Protein AF-A0A4C2A3H7-F1 (afdb_monomer)

Structure (mmCIF, N/CA/C/O backbone):
data_AF-A0A4C2A3H7-F1
#
_entry.id   AF-A0A4C2A3H7-F1
#
loop_
_atom_site.group_PDB
_atom_site.id
_atom_site.type_symbol
_atom_site.label_atom_id
_atom_site.label_alt_id
_atom_site.label_comp_id
_atom_site.label_asym_id
_atom_site.label_entity_id
_atom_site.label_seq_id
_atom_site.pdbx_PDB_ins_code
_atom_site.Cartn_x
_atom_site.Cartn_y
_atom_site.Cartn_z
_atom_site.occupancy
_atom_site.B_iso_or_equiv
_atom_site.auth_seq_id
_atom_site.auth_comp_id
_atom_site.auth_asym_id
_atom_site.auth_atom_id
_atom_site.pdbx_PDB_model_num
ATOM 1 N N . MET A 1 1 ? 10.563 -21.174 -18.362 1.00 37.78 1 MET A N 1
ATOM 2 C CA . MET A 1 1 ? 9.532 -22.059 -18.956 1.00 37.78 1 MET A CA 1
ATOM 3 C C . MET A 1 1 ? 8.971 -21.285 -20.146 1.00 37.78 1 MET A C 1
ATOM 5 O O . MET A 1 1 ? 8.509 -20.185 -19.915 1.00 37.78 1 MET A O 1
ATOM 9 N N . ALA A 1 2 ? 9.116 -21.660 -21.414 1.00 44.62 2 ALA A N 1
ATOM 10 C CA . ALA A 1 2 ? 9.171 -22.984 -22.017 1.00 44.62 2 ALA A CA 1
ATOM 11 C C . ALA A 1 2 ? 10.345 -23.126 -23.005 1.00 44.62 2 ALA A C 1
ATOM 13 O O . ALA A 1 2 ? 10.555 -22.269 -23.855 1.00 44.62 2 ALA A O 1
ATOM 14 N N . SER A 1 3 ? 11.07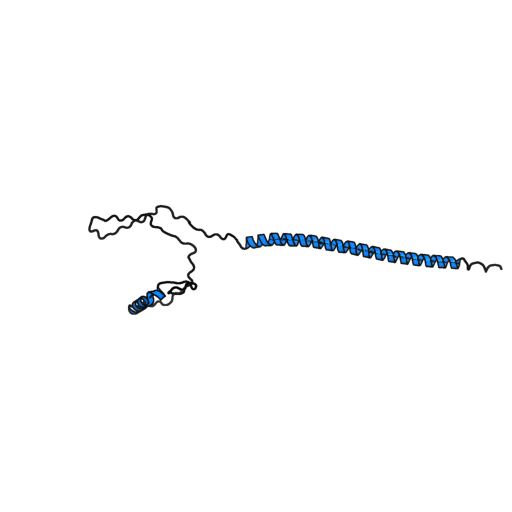2 -24.239 -22.899 1.00 47.41 3 SER A N 1
ATOM 15 C CA . SER A 1 3 ? 11.852 -24.786 -24.007 1.00 47.41 3 SER A CA 1
ATOM 16 C C . SER A 1 3 ? 10.924 -25.761 -24.726 1.00 47.41 3 SER A C 1
ATOM 18 O O . SER A 1 3 ? 10.746 -26.896 -24.287 1.00 47.41 3 SER A O 1
ATOM 20 N N . ALA A 1 4 ? 10.219 -25.273 -25.744 1.00 55.84 4 ALA A N 1
ATOM 21 C CA . ALA A 1 4 ? 9.641 -26.144 -26.758 1.00 55.84 4 ALA A CA 1
ATOM 22 C C . ALA A 1 4 ? 10.773 -26.513 -27.725 1.00 55.84 4 ALA A C 1
ATOM 24 O O . ALA A 1 4 ? 11.648 -25.686 -27.959 1.00 55.84 4 ALA A O 1
ATOM 25 N N . ASN A 1 5 ? 10.780 -27.723 -28.284 1.00 62.53 5 ASN A N 1
ATOM 26 C CA . ASN A 1 5 ? 11.676 -28.073 -29.389 1.00 62.53 5 ASN A CA 1
ATOM 27 C C . ASN A 1 5 ? 11.505 -27.052 -30.528 1.00 62.53 5 ASN A C 1
ATOM 29 O O . ASN A 1 5 ? 10.535 -27.115 -31.283 1.00 62.53 5 ASN A O 1
ATOM 33 N N . VAL A 1 6 ? 12.410 -26.074 -30.617 1.00 69.81 6 VAL A N 1
ATOM 34 C CA . VAL A 1 6 ? 12.344 -25.015 -31.626 1.00 69.81 6 VAL A CA 1
ATOM 35 C C . VAL A 1 6 ? 12.973 -25.550 -32.903 1.00 69.81 6 VAL A C 1
ATOM 37 O O . VAL A 1 6 ? 14.193 -25.588 -33.049 1.00 69.81 6 VAL A O 1
ATOM 40 N N . HIS A 1 7 ? 12.131 -25.959 -33.848 1.00 78.38 7 HIS A N 1
ATOM 41 C CA . HIS A 1 7 ? 12.563 -26.103 -35.231 1.00 78.38 7 HIS A CA 1
ATOM 42 C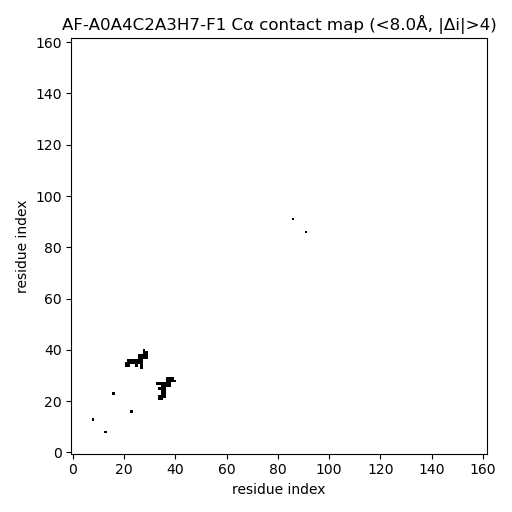 C . HIS A 1 7 ? 12.882 -24.709 -35.780 1.00 78.38 7 HIS A C 1
ATOM 44 O O . HIS A 1 7 ? 12.056 -23.798 -35.698 1.00 78.38 7 HIS A O 1
ATOM 50 N N . GLN A 1 8 ? 14.088 -24.526 -36.319 1.00 81.75 8 GLN A N 1
ATOM 51 C CA . GLN A 1 8 ? 14.439 -23.287 -37.008 1.00 81.75 8 GLN A CA 1
ATOM 52 C C . GLN A 1 8 ? 13.502 -23.101 -38.208 1.00 81.75 8 GLN A C 1
ATOM 54 O O . GLN A 1 8 ? 13.271 -24.037 -38.977 1.00 81.75 8 GLN A O 1
ATOM 59 N N . CYS A 1 9 ? 12.933 -21.903 -38.361 1.00 83.38 9 CYS A N 1
ATOM 60 C CA . CYS A 1 9 ? 12.092 -21.601 -39.515 1.00 83.38 9 CYS A CA 1
ATOM 61 C C . CYS A 1 9 ? 12.927 -21.646 -40.799 1.00 83.38 9 CYS A C 1
ATOM 63 O O . CYS A 1 9 ? 13.921 -20.936 -40.924 1.00 83.38 9 CYS A O 1
ATOM 65 N N . ASN A 1 10 ? 12.488 -22.449 -41.769 1.00 91.12 10 ASN A N 1
ATOM 66 C CA . ASN A 1 10 ? 13.018 -22.410 -43.131 1.00 91.12 10 ASN A CA 1
ATOM 67 C C . ASN A 1 10 ? 12.455 -21.184 -43.891 1.00 91.12 10 ASN A C 1
ATOM 69 O O . ASN A 1 10 ? 11.570 -20.486 -43.387 1.00 91.12 10 ASN A O 1
ATOM 73 N N . ILE A 1 11 ? 12.911 -20.935 -45.120 1.00 92.50 11 ILE A N 1
ATOM 74 C CA . ILE A 1 11 ? 12.512 -19.777 -45.937 1.00 92.50 11 ILE A CA 1
ATOM 75 C C . ILE A 1 11 ? 10.991 -19.663 -46.139 1.00 92.50 11 ILE A C 1
ATOM 77 O O . ILE A 1 11 ? 10.441 -18.565 -46.104 1.00 92.50 11 ILE A O 1
ATOM 81 N N . SER A 1 12 ? 10.281 -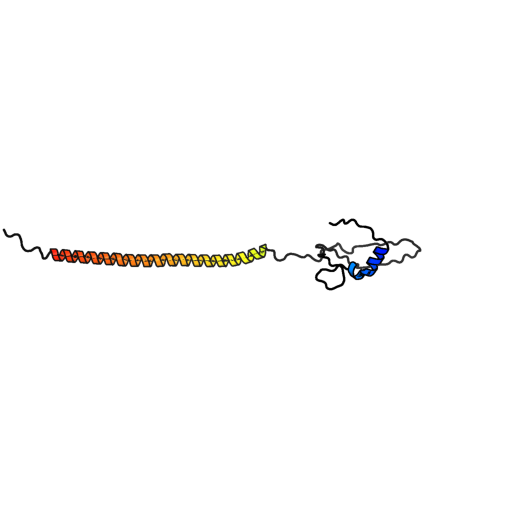20.791 -46.237 1.00 92.19 12 SER A N 1
ATOM 82 C CA . SER A 1 12 ? 8.812 -20.814 -46.303 1.00 92.19 12 SER A CA 1
ATOM 83 C C . SER A 1 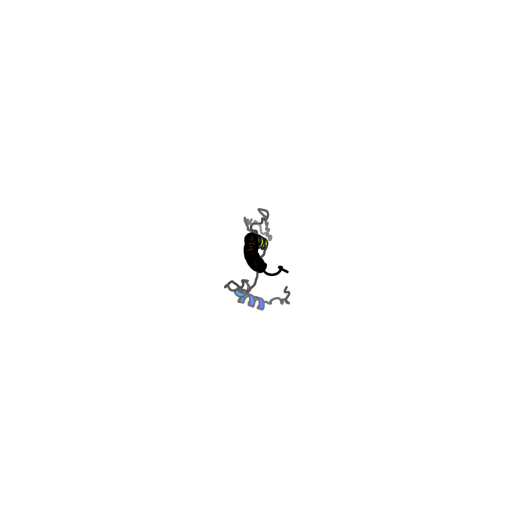12 ? 8.154 -20.371 -44.990 1.00 92.19 12 SER A C 1
ATOM 85 O O . SER A 1 12 ? 7.099 -19.742 -45.006 1.00 92.19 12 SER A O 1
ATOM 87 N N . GLY A 1 13 ? 8.782 -20.660 -43.846 1.00 89.94 13 GLY A N 1
ATOM 88 C CA . GLY A 1 13 ? 8.337 -20.178 -42.536 1.00 89.94 13 GLY A CA 1
ATOM 89 C C . GLY A 1 13 ? 8.528 -18.668 -42.398 1.00 89.94 13 GLY A C 1
ATOM 90 O O . GLY A 1 13 ? 7.616 -17.976 -41.957 1.00 89.94 13 GLY A O 1
ATOM 91 N N . LEU A 1 14 ? 9.664 -18.144 -42.870 1.00 89.81 14 LEU A N 1
ATOM 92 C CA . LEU A 1 14 ? 9.912 -16.699 -42.962 1.00 89.81 14 LEU A CA 1
ATOM 93 C C . LEU A 1 14 ? 8.881 -15.997 -43.860 1.00 89.81 14 LEU A C 1
ATOM 95 O O . LEU A 1 14 ? 8.347 -14.959 -43.4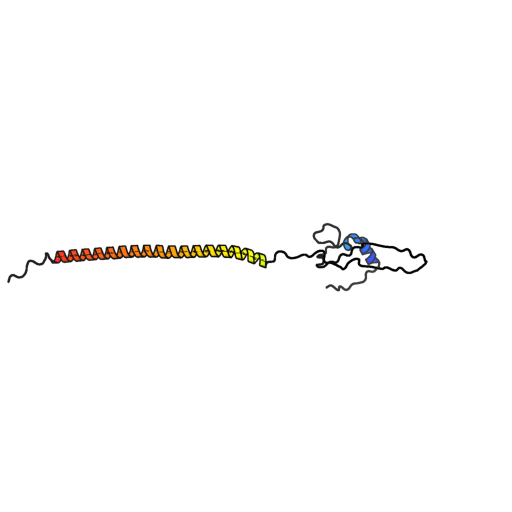73 1.00 89.81 14 LEU A O 1
ATOM 99 N N . ALA A 1 15 ? 8.543 -16.587 -45.013 1.00 93.25 15 ALA A N 1
ATOM 100 C CA . ALA A 1 15 ? 7.501 -16.065 -45.898 1.00 93.25 15 ALA A CA 1
ATOM 101 C C . ALA A 1 15 ? 6.117 -16.047 -45.219 1.00 93.25 15 ALA A C 1
ATOM 103 O O . ALA A 1 15 ? 5.396 -15.056 -45.316 1.00 93.25 15 ALA A O 1
ATOM 104 N N . CYS A 1 16 ? 5.769 -17.099 -44.471 1.00 91.31 16 CYS A N 1
ATOM 105 C CA . CYS A 1 16 ? 4.526 -17.166 -43.697 1.00 91.31 16 CYS A CA 1
ATOM 106 C C . CYS A 1 16 ? 4.457 -16.088 -42.598 1.00 91.31 16 CYS A C 1
ATOM 108 O O . CYS A 1 16 ? 3.441 -15.404 -42.464 1.00 91.31 16 CYS A O 1
ATOM 110 N N . VAL A 1 17 ? 5.544 -15.892 -41.842 1.00 90.31 17 VAL A N 1
ATOM 111 C CA . VAL A 1 17 ? 5.622 -14.855 -40.798 1.00 90.31 17 VAL A CA 1
ATOM 112 C C . VAL A 1 17 ? 5.540 -13.457 -41.406 1.00 90.31 17 VAL A C 1
ATOM 114 O O . VAL A 1 17 ? 4.839 -12.606 -40.869 1.00 90.31 17 VAL A O 1
ATOM 117 N N . SER A 1 18 ? 6.204 -13.219 -42.540 1.00 91.81 18 SER A N 1
ATOM 118 C CA . SER A 1 18 ? 6.126 -11.940 -43.252 1.00 91.81 18 SER A CA 1
ATOM 119 C C . SER A 1 18 ? 4.711 -11.652 -43.764 1.00 91.81 18 SER A C 1
ATOM 121 O O . SER A 1 18 ? 4.242 -10.524 -43.623 1.00 91.81 18 SER A O 1
ATOM 123 N N . ALA A 1 19 ? 4.000 -12.662 -44.276 1.00 93.06 19 ALA A N 1
ATOM 124 C CA . ALA A 1 19 ? 2.614 -12.520 -44.722 1.00 93.06 19 ALA A CA 1
ATOM 125 C C . ALA A 1 19 ? 1.641 -12.193 -43.571 1.00 93.06 19 ALA A C 1
ATOM 127 O O . ALA A 1 19 ? 0.669 -11.473 -43.776 1.00 93.06 19 ALA A O 1
ATOM 128 N N . ASN A 1 20 ? 1.924 -12.679 -42.357 1.00 90.81 20 ASN A N 1
ATOM 129 C CA . ASN A 1 20 ? 1.089 -12.484 -41.165 1.00 90.81 20 ASN A CA 1
ATOM 130 C C . ASN A 1 20 ? 1.711 -11.511 -40.143 1.00 90.81 20 ASN A C 1
ATOM 132 O O . ASN A 1 20 ? 1.309 -11.458 -38.979 1.00 90.81 20 ASN A O 1
ATOM 136 N N . TYR A 1 21 ? 2.677 -10.696 -40.573 1.00 90.00 21 TYR A N 1
ATOM 137 C CA . TYR A 1 21 ? 3.413 -9.765 -39.717 1.00 90.00 21 TYR A CA 1
ATOM 138 C C . TYR A 1 21 ? 2.539 -8.886 -38.798 1.00 90.00 21 TYR A C 1
ATOM 140 O O . TYR A 1 21 ? 2.895 -8.763 -37.624 1.00 90.00 21 TYR A O 1
ATOM 148 N N . PRO A 1 22 ? 1.404 -8.290 -39.233 1.00 85.75 22 PRO A N 1
ATOM 149 C CA . PRO A 1 22 ? 0.608 -7.425 -38.355 1.00 85.75 22 PRO A CA 1
ATOM 150 C C . PRO A 1 22 ? -0.091 -8.171 -37.207 1.00 85.75 22 PRO A C 1
ATOM 152 O O . PRO A 1 22 ? -0.447 -7.546 -36.210 1.00 85.75 22 PRO A O 1
ATOM 155 N N . GLU A 1 23 ? -0.278 -9.489 -37.315 1.00 88.00 23 GLU A N 1
ATOM 156 C CA . GLU A 1 23 ? -0.879 -10.299 -36.251 1.00 88.00 23 GLU A CA 1
ATOM 157 C C . GLU A 1 23 ? 0.165 -10.876 -35.287 1.00 88.00 23 GLU A C 1
ATOM 159 O O . GLU A 1 23 ? -0.150 -11.079 -34.115 1.00 88.00 23 GLU A O 1
ATOM 164 N N . LEU A 1 24 ? 1.406 -11.098 -35.744 1.00 86.50 24 LEU A N 1
ATOM 165 C CA . LEU A 1 24 ? 2.462 -11.725 -34.937 1.00 86.50 24 LEU A CA 1
ATOM 166 C C . LEU A 1 24 ? 3.497 -10.746 -34.358 1.00 86.50 24 LEU A C 1
ATOM 168 O O . LEU A 1 24 ? 4.075 -11.041 -33.315 1.00 86.50 24 LEU A O 1
ATOM 172 N N . SER A 1 25 ? 3.768 -9.610 -35.010 1.00 85.88 25 SER A N 1
ATOM 173 C CA . SER A 1 25 ? 4.862 -8.704 -34.607 1.00 85.88 25 SER A CA 1
ATOM 174 C C . SER A 1 25 ? 4.518 -7.814 -33.414 1.00 85.88 25 SER A C 1
ATOM 176 O O . SER A 1 25 ? 5.404 -7.418 -32.657 1.00 85.88 25 SER A O 1
ATOM 178 N N . VAL A 1 26 ? 3.232 -7.515 -33.224 1.00 87.50 26 VAL A N 1
ATOM 179 C CA . VAL A 1 26 ? 2.761 -6.654 -32.142 1.00 87.50 26 VAL A CA 1
ATOM 180 C C . VAL A 1 26 ? 2.130 -7.516 -31.067 1.00 87.50 26 VAL A C 1
ATOM 182 O O . VAL A 1 26 ? 1.078 -8.120 -31.264 1.00 87.50 26 VAL A O 1
ATOM 185 N N . VAL A 1 27 ? 2.753 -7.546 -29.895 1.00 88.44 27 VAL A N 1
ATOM 186 C CA . VAL A 1 27 ? 2.127 -8.108 -28.702 1.00 88.44 27 VAL A CA 1
ATOM 187 C C . VAL A 1 27 ? 1.068 -7.129 -28.205 1.00 88.44 27 VAL A C 1
ATOM 189 O O . VAL A 1 27 ? 1.344 -5.945 -28.004 1.00 88.44 27 VAL A O 1
ATOM 192 N N . ARG A 1 28 ? -0.152 -7.617 -27.986 1.00 89.62 28 ARG A N 1
ATOM 193 C CA . ARG A 1 28 ? -1.253 -6.823 -27.436 1.00 89.62 28 ARG A CA 1
ATOM 194 C C . ARG A 1 28 ? -1.682 -7.378 -26.080 1.00 89.62 28 ARG A C 1
ATOM 196 O O . ARG A 1 28 ? -1.772 -8.593 -25.909 1.00 89.62 28 ARG A O 1
ATOM 203 N N . PRO A 1 29 ? -2.052 -6.512 -25.134 1.00 87.31 29 PRO A N 1
ATOM 204 C CA . PRO A 1 29 ? -2.744 -6.966 -23.947 1.00 87.31 29 PRO A CA 1
ATOM 205 C C . PRO A 1 29 ? -4.190 -7.350 -24.288 1.00 87.31 29 PRO A C 1
ATOM 207 O O . PRO A 1 29 ? -4.799 -6.788 -25.204 1.00 87.31 29 PRO A O 1
ATOM 210 N N . LYS A 1 30 ? -4.778 -8.259 -23.503 1.00 86.06 30 LYS A N 1
ATOM 211 C CA . LYS A 1 30 ? -6.157 -8.754 -23.698 1.00 86.06 30 LYS A CA 1
ATOM 212 C C . LYS A 1 30 ? -7.228 -7.654 -23.733 1.00 86.06 30 LYS A C 1
ATOM 214 O O . LYS A 1 30 ? -8.279 -7.841 -24.335 1.00 86.06 30 LYS A O 1
ATOM 219 N N . TRP A 1 31 ? -6.965 -6.502 -23.117 1.00 85.75 31 TRP A N 1
ATOM 220 C CA . TRP A 1 31 ? -7.878 -5.356 -23.089 1.00 85.75 31 TRP A CA 1
ATOM 221 C C . TRP A 1 31 ? -7.797 -4.452 -24.335 1.00 85.75 31 TRP A C 1
ATOM 223 O O . TRP A 1 31 ? -8.670 -3.606 -24.531 1.00 85.75 31 TRP A O 1
ATOM 233 N N . ALA A 1 32 ? -6.786 -4.606 -25.201 1.00 85.06 32 ALA A N 1
ATOM 234 C CA . ALA A 1 32 ? -6.597 -3.751 -26.373 1.00 85.06 32 ALA A CA 1
ATOM 235 C C . ALA A 1 32 ? -7.253 -4.323 -27.647 1.00 85.06 32 ALA A C 1
ATOM 237 O O . ALA A 1 32 ? -7.024 -5.464 -28.056 1.00 85.06 32 ALA A O 1
ATOM 238 N N . ARG A 1 33 ? -8.012 -3.482 -28.363 1.00 85.31 33 ARG A N 1
ATOM 239 C CA . ARG A 1 33 ? -8.723 -3.826 -29.615 1.00 85.31 33 ARG A CA 1
ATOM 240 C C . ARG A 1 33 ? -7.889 -3.632 -30.905 1.00 85.31 33 ARG A C 1
ATOM 242 O O . ARG A 1 33 ? -8.457 -3.355 -31.950 1.00 85.31 33 ARG A O 1
ATOM 249 N N . ARG A 1 34 ? -6.557 -3.758 -30.856 1.00 86.44 34 ARG A N 1
ATOM 250 C CA . ARG A 1 34 ? -5.641 -3.549 -32.008 1.00 86.44 34 ARG A CA 1
ATOM 251 C C . ARG A 1 34 ? -5.032 -4.863 -32.487 1.00 86.44 34 ARG A C 1
ATOM 253 O O . ARG A 1 34 ? -4.611 -5.599 -31.616 1.00 86.44 34 ARG A O 1
ATOM 260 N N . ALA A 1 35 ? -4.938 -5.139 -33.790 1.00 85.19 35 ALA A N 1
ATOM 261 C CA . ALA A 1 35 ? -4.320 -6.370 -34.317 1.00 85.19 35 ALA A CA 1
ATOM 262 C C . ALA A 1 35 ? -2.974 -6.701 -33.636 1.00 85.19 35 ALA A C 1
ATOM 264 O O . ALA A 1 35 ? -2.212 -5.795 -33.299 1.00 85.19 35 ALA A O 1
ATOM 265 N N . GLY A 1 36 ? -2.741 -7.988 -33.367 1.00 87.31 36 GLY A N 1
ATOM 266 C CA . GLY A 1 36 ? -1.576 -8.452 -32.619 1.00 87.31 36 GLY A CA 1
ATOM 267 C C . GLY A 1 36 ? -1.836 -9.722 -31.810 1.00 87.31 36 GLY A C 1
ATOM 268 O O . GLY A 1 36 ? -2.987 -10.146 -31.642 1.00 87.31 36 GLY A O 1
ATOM 269 N N . LEU A 1 37 ? -0.765 -10.282 -31.258 1.00 88.88 37 LEU A N 1
ATOM 270 C CA . LEU A 1 37 ? -0.764 -11.511 -30.476 1.00 88.88 37 LEU A CA 1
ATOM 271 C C . LEU A 1 37 ? -1.174 -11.217 -29.020 1.00 88.88 37 LEU A C 1
ATOM 273 O O . LEU A 1 37 ? -0.520 -10.396 -28.372 1.00 88.88 37 LEU A O 1
ATOM 277 N N . PRO A 1 38 ? -2.242 -11.835 -28.479 1.00 89.44 38 PRO A N 1
ATOM 278 C CA . PRO A 1 38 ? -2.689 -11.582 -27.113 1.00 89.44 38 PRO A CA 1
ATOM 279 C C . PRO A 1 38 ? -1.720 -12.186 -26.090 1.00 89.44 38 PRO A C 1
ATOM 281 O O . PRO A 1 38 ? -1.674 -13.405 -25.924 1.00 89.44 38 PRO A O 1
ATOM 284 N N . CYS A 1 39 ? -1.004 -11.335 -25.353 1.00 87.12 39 CYS A N 1
ATOM 285 C CA . CYS A 1 39 ? -0.121 -11.761 -24.266 1.00 87.12 39 CYS A CA 1
ATOM 286 C C . CYS A 1 39 ? -0.379 -10.963 -22.982 1.00 87.12 39 CYS A C 1
ATOM 288 O O . CYS A 1 39 ? -0.646 -9.759 -23.010 1.00 87.12 39 CYS A O 1
ATOM 290 N N . ASP A 1 40 ? -0.236 -11.636 -21.840 1.00 86.38 40 ASP A N 1
ATOM 291 C CA . ASP A 1 40 ? -0.269 -11.019 -20.512 1.00 86.38 40 ASP A CA 1
ATOM 292 C C . ASP A 1 40 ? 1.154 -10.605 -20.107 1.00 86.38 40 ASP A C 1
ATOM 294 O O . ASP A 1 40 ? 1.801 -11.256 -19.289 1.00 86.38 40 ASP A O 1
ATOM 298 N N . CYS A 1 41 ? 1.667 -9.539 -20.720 1.00 84.56 41 CYS A N 1
ATOM 299 C CA . CYS A 1 41 ? 2.962 -8.957 -20.366 1.00 84.56 41 CYS A CA 1
ATOM 300 C C . CYS A 1 41 ? 2.742 -7.765 -19.419 1.00 84.56 41 CYS A C 1
ATOM 302 O O . CYS A 1 41 ? 2.406 -6.677 -19.897 1.00 84.56 41 CYS A O 1
ATOM 304 N N . PRO A 1 42 ? 2.873 -7.929 -18.087 1.00 84.81 42 PRO A N 1
ATOM 305 C CA . PRO A 1 42 ? 2.904 -6.784 -17.185 1.00 84.81 42 PRO A CA 1
ATOM 306 C C . PRO A 1 42 ? 4.153 -5.931 -17.468 1.00 84.81 42 PRO A C 1
ATOM 308 O O . PRO A 1 42 ? 5.176 -6.475 -17.891 1.00 84.81 42 PRO A O 1
ATOM 311 N N . PRO A 1 43 ? 4.098 -4.608 -17.238 1.00 83.00 43 PRO A N 1
ATOM 312 C CA . PRO A 1 43 ? 5.285 -3.768 -17.344 1.00 83.00 43 PRO A CA 1
ATOM 313 C C . PRO A 1 43 ? 6.338 -4.200 -16.315 1.00 83.00 43 PRO A C 1
ATOM 315 O O . PRO A 1 43 ? 6.000 -4.686 -15.231 1.00 83.00 43 PRO A O 1
ATOM 318 N N . SER A 1 44 ? 7.612 -3.994 -16.643 1.00 86.06 44 SER A N 1
ATOM 319 C CA . SER A 1 44 ? 8.717 -4.241 -15.715 1.00 8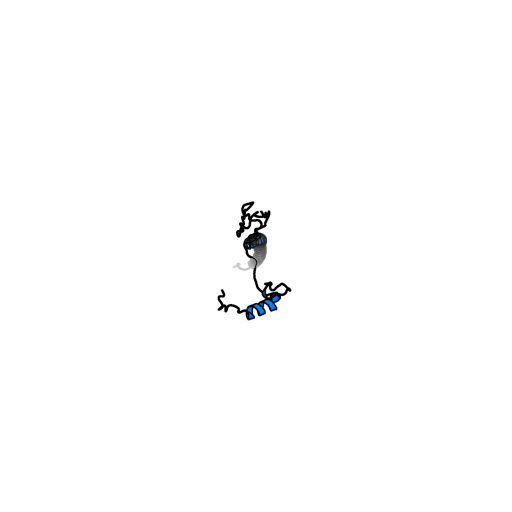6.06 44 SER A CA 1
ATOM 320 C C . SER A 1 44 ? 8.587 -3.375 -14.457 1.00 86.06 44 SER A C 1
ATOM 322 O O . SER A 1 44 ? 8.228 -2.201 -14.525 1.00 86.06 44 SER A O 1
ATOM 324 N N . CYS A 1 45 ? 8.899 -3.944 -13.288 1.00 86.38 45 CYS A N 1
ATOM 325 C CA . CYS A 1 45 ? 8.872 -3.214 -12.012 1.00 86.38 45 CYS A CA 1
ATOM 326 C C . CYS A 1 45 ? 9.967 -2.141 -11.921 1.00 86.38 45 CYS A C 1
ATOM 328 O O . CYS A 1 45 ? 9.773 -1.119 -11.264 1.00 86.38 45 CYS A O 1
ATOM 330 N N . THR A 1 46 ? 11.095 -2.390 -12.584 1.00 89.12 46 THR A N 1
ATOM 331 C CA . THR A 1 46 ? 12.233 -1.481 -12.684 1.00 89.12 46 THR A CA 1
ATOM 332 C C . THR A 1 46 ? 12.533 -1.292 -14.159 1.00 89.12 46 THR A C 1
ATOM 334 O O . THR A 1 46 ? 12.772 -2.267 -14.871 1.00 89.12 46 THR A O 1
ATOM 337 N N . GLU A 1 47 ? 12.498 -0.047 -14.614 1.00 86.56 47 GLU A N 1
ATOM 338 C CA . GLU A 1 47 ? 12.731 0.316 -16.006 1.00 86.56 47 GLU A CA 1
ATOM 339 C C . GLU A 1 47 ? 13.711 1.487 -16.059 1.00 86.56 47 GLU A C 1
ATOM 341 O O . GLU A 1 47 ? 13.606 2.436 -15.279 1.00 86.56 47 GLU A O 1
ATOM 346 N N . THR A 1 48 ? 14.691 1.387 -16.954 1.00 87.25 48 THR A N 1
ATOM 347 C CA . THR A 1 48 ? 15.720 2.407 -17.171 1.00 87.25 48 THR A CA 1
ATOM 348 C C . THR A 1 48 ? 15.495 3.067 -18.521 1.00 87.25 48 THR A C 1
ATOM 350 O O . THR A 1 48 ? 15.532 2.394 -19.548 1.00 87.25 48 THR A O 1
ATOM 353 N N . GLU A 1 49 ? 15.308 4.381 -18.520 1.00 86.19 49 GLU A N 1
ATOM 354 C CA . GLU A 1 49 ? 15.126 5.177 -19.733 1.00 86.19 49 GLU A CA 1
ATOM 355 C C . GLU A 1 49 ? 16.422 5.927 -20.067 1.00 86.19 49 GLU A C 1
ATOM 357 O O . GLU A 1 49 ? 16.963 6.652 -19.228 1.00 86.19 49 GLU A O 1
ATOM 362 N N . ILE A 1 50 ? 16.922 5.749 -21.292 1.00 87.12 50 ILE A N 1
ATOM 363 C CA . ILE A 1 50 ? 18.135 6.405 -21.796 1.00 87.12 50 ILE A CA 1
ATOM 364 C C . ILE A 1 50 ? 17.716 7.407 -22.872 1.00 87.12 50 ILE A C 1
ATOM 366 O O . ILE A 1 50 ? 17.119 7.030 -23.876 1.00 87.12 50 ILE A O 1
ATOM 370 N N . SER A 1 51 ? 18.046 8.681 -22.671 1.00 85.25 51 SER A N 1
ATOM 371 C CA . SER A 1 51 ? 17.769 9.762 -23.622 1.00 85.25 51 SER A CA 1
ATOM 372 C C . SER A 1 51 ? 19.064 10.265 -24.257 1.00 85.25 51 SER A C 1
ATOM 374 O O . SER A 1 51 ? 19.994 10.619 -23.530 1.00 85.25 51 SER A O 1
ATOM 376 N N . VAL A 1 52 ? 19.110 10.359 -25.587 1.00 87.75 52 VAL A N 1
ATOM 377 C CA . VAL A 1 52 ? 20.228 10.985 -26.312 1.00 87.75 52 VAL A CA 1
ATOM 378 C C . VAL A 1 52 ? 20.080 12.503 -26.233 1.00 87.75 52 VAL A C 1
ATOM 380 O O . VAL A 1 52 ? 19.075 13.054 -26.671 1.00 87.75 52 VAL A O 1
ATOM 383 N N . ILE A 1 53 ? 21.065 13.172 -25.635 1.00 86.06 53 ILE A N 1
ATOM 384 C CA . ILE A 1 53 ? 21.033 14.627 -25.402 1.00 86.06 53 ILE A CA 1
ATOM 385 C C . ILE A 1 53 ? 21.771 15.374 -26.515 1.00 86.06 53 ILE A C 1
ATOM 387 O O . ILE A 1 53 ? 21.343 16.446 -26.937 1.00 86.06 53 ILE A O 1
ATOM 391 N N . LYS A 1 54 ? 22.877 14.802 -26.998 1.00 85.62 54 LYS A N 1
ATOM 392 C CA . LYS A 1 54 ? 23.688 15.344 -28.084 1.00 85.62 54 LYS A CA 1
ATOM 393 C C . LYS A 1 54 ? 24.179 14.187 -28.945 1.00 85.62 54 LYS A C 1
ATOM 395 O O . LYS A 1 54 ? 24.677 13.206 -28.403 1.00 85.62 54 LYS A O 1
ATOM 400 N N . ASP A 1 55 ? 24.034 14.336 -30.253 1.00 87.06 55 ASP A N 1
ATOM 401 C CA . ASP A 1 55 ? 24.642 13.463 -31.251 1.00 87.06 55 ASP A CA 1
ATOM 402 C C . ASP A 1 55 ? 25.605 14.313 -32.082 1.00 87.06 55 ASP A C 1
ATOM 404 O O . ASP A 1 55 ? 25.271 15.434 -32.482 1.00 87.06 55 ASP A O 1
ATOM 408 N N . GLU A 1 56 ? 26.825 13.826 -32.262 1.00 82.94 56 GLU A N 1
ATOM 409 C CA . GLU A 1 56 ? 27.873 14.530 -32.987 1.00 82.94 56 GLU A CA 1
ATOM 410 C C . GLU A 1 56 ? 28.510 13.577 -33.991 1.00 82.94 56 GLU A C 1
ATOM 412 O O . GLU A 1 56 ? 29.232 12.648 -33.638 1.00 82.94 56 GLU A O 1
ATOM 417 N N . HIS A 1 57 ? 28.250 13.835 -35.270 1.00 82.94 57 HIS A N 1
ATOM 418 C CA . HIS A 1 57 ? 28.878 13.111 -36.361 1.00 82.94 57 HIS A CA 1
ATOM 419 C C . HIS A 1 57 ? 30.096 13.888 -36.841 1.00 82.94 57 HIS A C 1
ATOM 421 O O . HIS A 1 57 ? 29.965 14.935 -37.476 1.00 82.94 57 HIS A O 1
ATOM 427 N N . THR A 1 58 ? 31.286 13.360 -36.573 1.00 75.75 58 THR A N 1
ATOM 428 C CA . THR A 1 58 ? 32.523 13.861 -37.169 1.00 75.75 58 THR A CA 1
ATOM 429 C C . THR A 1 58 ? 32.805 13.071 -38.452 1.00 75.75 58 THR A C 1
ATOM 431 O O . THR A 1 58 ? 33.184 11.898 -38.397 1.00 75.75 58 THR A O 1
ATOM 434 N N . PRO A 1 59 ? 32.586 13.657 -39.647 1.00 69.62 59 PRO A N 1
ATOM 435 C CA . PRO A 1 59 ? 32.916 12.976 -40.890 1.00 69.62 59 PRO A CA 1
ATOM 436 C C . PRO A 1 59 ? 34.431 12.798 -40.953 1.00 69.62 59 PRO A C 1
ATOM 438 O O . PRO A 1 59 ? 35.173 13.778 -40.975 1.00 69.62 59 PRO A O 1
ATOM 441 N N . HIS A 1 60 ? 34.895 11.551 -40.973 1.00 70.12 60 HIS A N 1
ATOM 442 C CA . HIS A 1 60 ? 36.314 11.257 -41.125 1.00 70.12 60 HIS A CA 1
ATOM 443 C C . HIS A 1 60 ? 36.767 11.644 -42.545 1.00 70.12 60 HIS A C 1
ATOM 445 O O . HIS A 1 60 ? 36.273 11.065 -43.518 1.00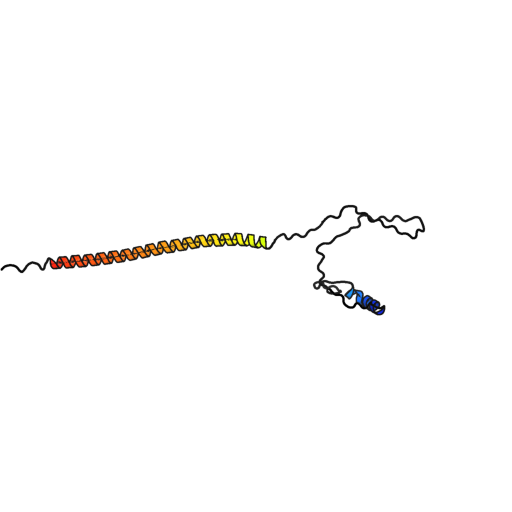 70.12 60 HIS A O 1
ATOM 451 N N . PRO A 1 61 ? 37.696 12.609 -42.709 1.00 64.38 61 PRO A N 1
ATOM 452 C CA . PRO A 1 61 ? 38.223 12.989 -44.013 1.00 64.38 61 PRO A CA 1
ATOM 453 C C . PRO A 1 61 ? 39.258 11.948 -44.456 1.00 64.38 61 PRO A C 1
ATOM 455 O O . PRO A 1 61 ? 40.466 12.159 -44.395 1.00 64.38 61 PRO A O 1
ATOM 458 N N . GLY A 1 62 ? 38.786 10.776 -44.867 1.00 66.75 62 GLY A N 1
ATOM 459 C CA . GLY A 1 62 ? 39.642 9.697 -45.337 1.00 66.75 62 GLY A CA 1
ATOM 460 C C . GLY A 1 62 ? 38.837 8.456 -45.687 1.00 66.75 62 GLY A C 1
ATOM 461 O O . GLY A 1 62 ? 37.807 8.181 -45.082 1.00 66.75 62 GLY A O 1
ATOM 462 N N . LYS A 1 63 ? 39.309 7.685 -46.673 1.00 64.69 63 LYS A N 1
ATOM 463 C CA . LYS A 1 63 ? 38.770 6.361 -47.030 1.00 64.69 63 LYS A CA 1
ATOM 464 C C . LYS A 1 63 ? 39.105 5.335 -45.933 1.00 64.69 63 LYS A C 1
ATOM 466 O O . LYS A 1 63 ? 39.838 4.383 -46.184 1.00 64.69 63 LYS A O 1
ATOM 471 N N . SER A 1 64 ? 38.653 5.559 -44.704 1.00 63.19 64 SER A N 1
ATOM 472 C CA . SER A 1 64 ? 38.854 4.639 -43.588 1.00 63.19 64 SER A CA 1
ATOM 473 C C . SER A 1 64 ? 37.636 3.736 -43.437 1.00 63.19 64 SER A C 1
ATOM 475 O O . SER A 1 64 ? 36.535 4.202 -43.169 1.00 63.19 64 SER A O 1
ATOM 477 N N . GLU A 1 65 ? 37.855 2.429 -43.563 1.00 75.62 65 GLU A N 1
ATOM 478 C CA . GLU A 1 65 ? 36.876 1.342 -43.384 1.00 75.62 65 GLU A CA 1
ATOM 479 C C . GLU A 1 65 ? 36.455 1.145 -41.909 1.00 75.62 65 GLU A C 1
ATOM 481 O O . GLU A 1 65 ? 36.079 0.055 -41.489 1.00 75.62 65 GLU A O 1
ATOM 486 N N . LYS A 1 66 ? 36.584 2.180 -41.074 1.00 75.00 66 LYS A N 1
ATOM 487 C CA . LYS A 1 66 ? 36.381 2.090 -39.627 1.00 75.00 66 LYS A CA 1
ATOM 488 C C . LYS A 1 66 ? 35.416 3.170 -39.167 1.00 75.00 66 LYS A C 1
ATOM 490 O O . LYS A 1 66 ? 35.626 4.348 -39.437 1.00 75.00 66 LYS A O 1
ATOM 495 N N . SER A 1 67 ? 34.384 2.736 -38.454 1.00 81.06 67 SER A N 1
ATOM 496 C CA . SER A 1 67 ? 33.458 3.581 -37.708 1.00 81.06 67 SER A CA 1
ATOM 497 C C . SER A 1 67 ? 33.808 3.509 -36.224 1.00 81.06 67 SER A C 1
ATOM 499 O O . SER A 1 67 ? 33.821 2.414 -35.657 1.00 81.06 67 SER A O 1
ATOM 501 N N . GLU A 1 68 ? 34.070 4.654 -35.603 1.00 80.75 68 GLU A N 1
ATOM 502 C CA . GLU A 1 68 ? 34.236 4.775 -34.154 1.00 80.75 68 GLU A CA 1
ATOM 503 C C . GLU A 1 68 ? 32.989 5.436 -33.561 1.00 80.75 68 GLU A C 1
ATOM 505 O O . GLU A 1 68 ? 32.471 6.404 -34.118 1.00 80.75 68 GLU A O 1
ATOM 510 N N . ILE A 1 69 ? 32.473 4.865 -32.471 1.00 86.75 69 ILE A N 1
ATOM 511 C CA . ILE A 1 69 ? 31.285 5.351 -31.767 1.00 86.75 69 ILE A CA 1
ATOM 512 C C . ILE A 1 69 ? 31.671 5.503 -30.300 1.00 86.75 69 ILE A C 1
ATOM 514 O O . ILE A 1 69 ? 31.984 4.513 -29.639 1.00 86.75 69 ILE A O 1
ATOM 518 N N . GLU A 1 70 ? 31.628 6.732 -29.796 1.00 86.12 70 GLU A N 1
ATOM 519 C CA . GLU A 1 70 ? 31.840 7.038 -28.384 1.00 86.12 70 GLU A CA 1
ATOM 520 C C . GLU A 1 70 ? 30.498 7.375 -27.726 1.00 86.12 70 GLU A C 1
ATOM 522 O O . GLU A 1 70 ? 29.730 8.195 -28.227 1.00 86.12 70 GLU A O 1
ATOM 527 N N . ILE A 1 71 ? 30.200 6.729 -26.596 1.00 88.88 71 ILE A N 1
ATOM 528 C CA . ILE A 1 71 ? 28.977 6.968 -25.822 1.00 88.88 71 ILE A CA 1
ATOM 529 C C . ILE A 1 71 ? 29.385 7.518 -24.460 1.00 88.88 71 ILE A C 1
ATOM 531 O O . ILE A 1 71 ? 30.016 6.819 -23.668 1.00 88.88 71 ILE A O 1
ATOM 535 N N . VAL A 1 72 ? 28.990 8.760 -24.176 1.00 88.00 72 VAL A N 1
ATOM 536 C CA . VAL A 1 72 ? 29.339 9.461 -22.933 1.00 88.00 72 VAL A CA 1
ATOM 537 C C . VAL A 1 72 ? 28.077 9.818 -22.151 1.00 88.00 72 VAL A C 1
ATOM 539 O O . VAL A 1 72 ? 27.111 10.346 -22.701 1.00 88.00 72 VAL A O 1
ATOM 542 N N . LEU A 1 73 ? 28.085 9.550 -20.843 1.00 88.75 73 LEU A N 1
ATOM 543 C CA . LEU A 1 73 ? 27.006 9.947 -19.937 1.00 88.75 73 LEU A CA 1
ATOM 544 C C . LEU A 1 73 ? 27.252 11.368 -19.423 1.00 88.75 73 LEU A C 1
ATOM 546 O O . LEU A 1 73 ? 28.274 11.638 -18.798 1.00 88.75 73 LEU A O 1
ATOM 550 N N . GLN A 1 74 ? 26.283 12.264 -19.624 1.00 85.50 74 GLN A N 1
ATOM 551 C CA . GLN A 1 74 ? 26.365 13.634 -19.101 1.00 85.50 74 GLN A CA 1
ATOM 552 C C . GLN A 1 74 ? 26.152 13.701 -17.577 1.00 85.50 74 GLN A C 1
ATOM 554 O O . GLN A 1 74 ? 26.673 14.595 -16.915 1.00 85.50 74 GLN A O 1
ATOM 559 N N . TYR A 1 75 ? 25.380 12.769 -17.015 1.00 86.06 75 TYR A N 1
ATOM 560 C CA . TYR A 1 75 ? 25.086 12.671 -15.586 1.00 86.06 75 TYR A CA 1
ATOM 561 C C . TYR A 1 75 ? 24.948 11.207 -15.161 1.00 86.06 75 TYR A C 1
ATOM 563 O O . TYR A 1 75 ? 24.625 10.339 -15.975 1.00 86.06 75 TYR A O 1
ATOM 571 N N . LEU A 1 76 ? 25.180 10.933 -13.873 1.00 85.75 76 LEU A N 1
ATOM 572 C CA . LEU A 1 76 ? 24.962 9.603 -13.306 1.00 85.75 76 LEU A CA 1
ATOM 573 C C . LEU A 1 76 ? 23.466 9.236 -13.367 1.00 85.75 76 LEU A C 1
ATOM 575 O O . LEU A 1 76 ? 22.615 10.119 -13.206 1.00 85.75 76 LEU A O 1
ATOM 579 N N . PRO A 1 77 ? 23.130 7.949 -13.578 1.00 82.31 77 PRO A N 1
ATOM 580 C CA . PRO A 1 77 ? 21.743 7.502 -13.615 1.00 82.31 77 PRO A CA 1
ATOM 581 C C . PRO A 1 77 ? 21.052 7.796 -12.277 1.00 82.31 77 PRO A C 1
ATOM 583 O O . PRO A 1 77 ? 21.574 7.463 -11.214 1.00 82.31 77 PRO A O 1
ATOM 586 N N . SER A 1 78 ? 19.875 8.425 -12.329 1.00 81.25 78 SER A N 1
ATOM 587 C CA . SER A 1 78 ? 19.082 8.790 -11.152 1.00 81.25 78 SER A CA 1
ATOM 588 C C . SER A 1 78 ? 17.679 8.188 -11.206 1.00 81.25 78 SER A C 1
ATOM 590 O O . SER A 1 78 ? 17.087 8.020 -12.274 1.00 81.25 78 SER A O 1
ATOM 592 N N . GLU A 1 79 ? 17.129 7.851 -10.039 1.00 83.56 79 GLU A N 1
ATOM 593 C CA . GLU A 1 79 ? 15.760 7.344 -9.921 1.00 83.56 79 GLU A CA 1
ATOM 594 C C . GLU A 1 79 ? 14.760 8.497 -10.106 1.00 83.56 79 GLU A C 1
ATOM 596 O O . GLU A 1 79 ? 14.593 9.333 -9.219 1.00 83.56 79 GLU A O 1
ATOM 601 N N . ARG A 1 80 ? 14.083 8.561 -11.262 1.00 78.88 80 ARG A N 1
ATOM 602 C CA . ARG A 1 80 ? 13.087 9.616 -11.547 1.00 78.88 80 ARG A CA 1
ATOM 603 C C . ARG A 1 80 ? 11.694 9.312 -10.993 1.00 78.88 80 ARG A C 1
ATOM 605 O O . ARG A 1 80 ? 10.985 10.227 -10.587 1.00 78.88 80 ARG A O 1
ATOM 612 N N . PHE A 1 81 ? 11.294 8.038 -10.968 1.00 81.81 81 PHE A N 1
ATOM 613 C CA . PHE A 1 81 ? 9.945 7.620 -10.579 1.00 81.81 81 PHE A CA 1
ATOM 614 C C . PHE A 1 81 ? 9.979 6.397 -9.663 1.00 81.81 81 PHE A C 1
ATOM 616 O O . PHE A 1 81 ? 10.496 5.346 -10.033 1.00 81.81 81 PHE A O 1
ATOM 623 N N . LYS A 1 82 ? 9.358 6.511 -8.484 1.00 87.69 82 LYS A N 1
ATOM 624 C CA . LYS A 1 82 ? 9.195 5.411 -7.526 1.00 87.69 82 LYS A CA 1
ATOM 625 C C . LYS A 1 82 ? 7.734 5.303 -7.111 1.00 87.69 82 LYS A C 1
ATOM 627 O O . LYS A 1 82 ? 7.151 6.262 -6.610 1.00 87.69 82 LYS A O 1
ATOM 632 N N . ARG A 1 83 ? 7.126 4.131 -7.313 1.00 85.12 83 ARG A N 1
ATOM 633 C CA . ARG A 1 83 ? 5.770 3.845 -6.821 1.00 85.12 83 ARG A CA 1
ATOM 634 C C . ARG A 1 83 ? 5.870 3.349 -5.382 1.00 85.12 83 ARG A C 1
ATOM 636 O O . ARG A 1 83 ? 6.458 2.300 -5.144 1.00 85.12 83 ARG A O 1
ATOM 643 N N . ASN A 1 84 ? 5.305 4.101 -4.438 1.00 82.75 84 ASN A N 1
ATOM 644 C CA . ASN A 1 84 ? 5.219 3.691 -3.038 1.00 82.75 84 ASN A CA 1
ATOM 645 C C . ASN A 1 84 ? 3.773 3.355 -2.656 1.00 82.75 84 ASN A C 1
ATOM 647 O O . ASN A 1 84 ? 2.832 4.017 -3.099 1.00 82.75 84 ASN A O 1
ATOM 651 N N . VAL A 1 85 ? 3.591 2.340 -1.815 1.00 85.00 85 VAL A N 1
ATOM 652 C CA . VAL A 1 85 ? 2.271 1.946 -1.312 1.00 85.00 85 VAL A CA 1
ATOM 653 C C . VAL A 1 85 ? 1.903 2.877 -0.157 1.00 85.00 85 VAL A C 1
ATOM 655 O O . VAL A 1 85 ? 2.334 2.682 0.973 1.00 85.00 85 VAL A O 1
ATOM 658 N N . ILE A 1 86 ? 1.113 3.913 -0.453 1.00 77.31 86 ILE A N 1
ATOM 659 C CA . ILE A 1 86 ? 0.746 4.970 0.509 1.00 77.31 86 ILE A CA 1
ATOM 660 C C . ILE A 1 86 ? -0.246 4.527 1.595 1.00 77.31 86 ILE A C 1
ATOM 662 O O . ILE A 1 86 ? -0.392 5.219 2.595 1.00 77.31 86 ILE A O 1
ATOM 666 N N . ARG A 1 87 ? -0.938 3.393 1.416 1.00 74.50 87 ARG A N 1
ATOM 667 C CA . ARG A 1 87 ? -1.845 2.812 2.417 1.00 74.50 87 ARG A CA 1
ATOM 668 C C . ARG A 1 87 ? -1.660 1.307 2.479 1.00 74.50 87 ARG A C 1
ATOM 670 O O . ARG A 1 87 ? -2.001 0.589 1.542 1.00 74.50 87 ARG A O 1
ATOM 677 N N . SER A 1 88 ? -1.103 0.843 3.591 1.00 85.81 88 SER A N 1
ATOM 678 C CA . SER A 1 88 ? -0.987 -0.582 3.889 1.00 85.81 88 SER A CA 1
ATOM 679 C C . SER A 1 88 ? -2.261 -1.086 4.568 1.00 85.81 88 SER A C 1
ATOM 681 O O . SER A 1 88 ? -2.999 -0.315 5.178 1.00 85.81 88 SER A O 1
ATOM 683 N N . ARG A 1 89 ? -2.510 -2.399 4.522 1.00 88.19 89 ARG A N 1
ATOM 684 C CA . ARG A 1 89 ? -3.646 -3.012 5.238 1.00 88.19 89 ARG A CA 1
ATOM 685 C C . ARG A 1 89 ? -3.605 -2.732 6.741 1.00 88.19 89 ARG A C 1
ATOM 687 O O . ARG A 1 89 ? -4.649 -2.641 7.373 1.00 88.19 89 ARG A O 1
ATOM 694 N N . LEU A 1 90 ? -2.404 -2.558 7.286 1.00 89.12 90 LEU A N 1
ATOM 695 C CA . LEU A 1 90 ? -2.183 -2.208 8.685 1.00 89.12 90 LEU A CA 1
ATOM 696 C C . LEU A 1 90 ? -2.786 -0.840 9.038 1.00 89.12 90 LEU A C 1
ATOM 698 O O . LEU A 1 90 ? -3.419 -0.717 10.077 1.00 89.12 90 LEU A O 1
ATOM 702 N N . ASP A 1 91 ? -2.669 0.151 8.152 1.00 90.88 91 ASP A N 1
ATOM 703 C CA . ASP A 1 91 ? -3.221 1.500 8.358 1.00 90.88 91 ASP A CA 1
ATOM 704 C C . ASP A 1 91 ? -4.760 1.479 8.397 1.00 90.88 91 ASP A C 1
ATOM 706 O O . ASP A 1 91 ? -5.399 2.109 9.240 1.00 90.88 91 ASP A O 1
ATOM 710 N N . LEU A 1 92 ? -5.368 0.640 7.551 1.00 90.81 92 LEU A N 1
ATOM 711 C CA . LEU A 1 92 ? -6.815 0.425 7.549 1.00 90.81 92 LEU A CA 1
ATOM 712 C C . LEU A 1 92 ? -7.298 -0.221 8.854 1.00 90.81 92 LEU A C 1
ATOM 714 O O . LEU A 1 92 ? -8.275 0.240 9.441 1.00 90.81 92 LEU A O 1
ATOM 718 N N . VAL A 1 93 ? -6.606 -1.259 9.331 1.00 94.62 93 VAL A N 1
ATOM 719 C CA . VAL A 1 93 ? -6.955 -1.925 10.597 1.00 94.62 93 VAL A CA 1
ATOM 720 C C . VAL A 1 93 ? -6.777 -0.978 11.783 1.00 94.62 93 VAL A C 1
ATOM 722 O O . VAL A 1 93 ? -7.630 -0.962 12.665 1.00 94.62 93 VAL A O 1
ATOM 725 N N . VAL A 1 94 ? -5.724 -0.157 11.796 1.00 94.19 94 VAL A N 1
ATOM 726 C CA . VAL A 1 94 ? -5.486 0.830 12.862 1.00 94.19 94 VAL A CA 1
ATOM 727 C C . VAL A 1 94 ? -6.610 1.869 12.913 1.00 94.19 94 VAL A C 1
ATOM 729 O O . VAL A 1 94 ? -7.166 2.117 13.984 1.00 94.19 94 VAL A O 1
ATOM 732 N N . SER A 1 95 ? -7.002 2.432 11.769 1.00 94.56 95 SER A N 1
ATOM 733 C CA . SER A 1 95 ? -8.067 3.443 11.705 1.00 94.56 95 SER A CA 1
ATOM 734 C C . SER A 1 95 ? -9.446 2.886 12.102 1.00 94.56 95 SER A C 1
ATOM 736 O O . SER A 1 95 ? -10.168 3.490 12.905 1.00 94.56 95 SER A O 1
ATOM 738 N N . VAL A 1 96 ? -9.800 1.701 11.595 1.00 96.62 96 VAL A N 1
ATOM 739 C CA . VAL A 1 96 ? -11.075 1.037 11.918 1.00 96.62 96 VAL A CA 1
ATOM 740 C C . VAL A 1 96 ? -11.086 0.548 13.365 1.00 96.62 96 VAL A C 1
ATOM 742 O O . VAL A 1 96 ? -12.089 0.699 14.061 1.00 96.62 96 VAL A O 1
ATOM 745 N N . GLY A 1 97 ? -9.970 0.004 13.848 1.00 95.94 97 GLY A N 1
ATOM 746 C CA . GLY A 1 97 ? -9.827 -0.473 15.220 1.00 95.94 97 GLY A CA 1
ATOM 747 C C . GLY A 1 97 ? -9.964 0.651 16.244 1.00 95.94 97 GLY A C 1
ATOM 748 O O . GLY A 1 97 ? -10.657 0.473 17.241 1.00 95.94 97 GLY A O 1
ATOM 749 N N . GLY A 1 98 ? -9.384 1.827 15.980 1.00 95.50 98 GLY A N 1
ATOM 750 C CA . GLY A 1 98 ? -9.498 2.984 16.872 1.00 95.50 98 GLY A CA 1
ATOM 751 C C . GLY A 1 98 ? -10.935 3.494 17.012 1.00 95.50 98 GLY A C 1
ATOM 752 O O . GLY A 1 98 ? -11.428 3.674 18.124 1.00 95.50 98 GLY A O 1
ATOM 753 N N . THR A 1 99 ? -11.639 3.669 15.890 1.00 96.94 99 THR A N 1
ATOM 754 C CA . THR A 1 99 ? -13.037 4.141 15.887 1.00 96.94 99 THR A CA 1
ATOM 755 C C . THR A 1 99 ? -13.998 3.107 16.473 1.00 96.94 99 THR A C 1
ATOM 757 O O . THR A 1 99 ? -14.827 3.443 17.319 1.00 96.94 99 THR A O 1
ATOM 760 N N . THR A 1 100 ? -13.842 1.836 16.096 1.00 97.56 100 THR A N 1
ATOM 761 C CA . THR A 1 100 ? -14.660 0.731 16.620 1.00 97.56 100 THR A CA 1
ATOM 762 C C . THR A 1 100 ? -14.407 0.519 18.111 1.00 97.56 100 THR A C 1
ATOM 764 O O . THR A 1 100 ? -15.352 0.345 18.874 1.00 97.56 100 THR A O 1
ATOM 767 N N . GLY A 1 101 ? -13.148 0.593 18.551 1.00 97.19 101 GLY A N 1
ATOM 768 C CA . GLY A 1 101 ? -12.767 0.470 19.956 1.00 97.19 101 GLY A CA 1
ATOM 769 C C . GLY A 1 101 ? -13.370 1.568 20.829 1.00 97.19 101 GLY A C 1
ATOM 770 O O . GLY A 1 101 ? -13.904 1.263 21.893 1.00 97.19 101 GLY A O 1
ATOM 771 N N . LEU A 1 102 ? -13.373 2.823 20.364 1.00 96.81 102 LEU A N 1
ATOM 772 C CA . LEU A 1 102 ? -14.058 3.916 21.065 1.00 96.81 102 LEU A CA 1
ATOM 773 C C . LEU A 1 102 ? -15.568 3.678 21.165 1.00 96.81 102 LEU A C 1
ATOM 775 O O . LEU A 1 102 ? -16.150 3.871 22.230 1.00 96.81 102 LEU A O 1
ATOM 779 N N . PHE A 1 103 ? -16.198 3.240 20.075 1.00 97.38 103 PHE A N 1
ATOM 780 C CA . PHE A 1 103 ? -17.643 3.023 20.046 1.00 97.38 103 PHE A CA 1
ATOM 781 C C . PHE A 1 103 ? -18.066 1.865 20.958 1.00 97.38 103 PHE A C 1
ATOM 783 O O . PHE A 1 103 ? -19.019 1.993 21.729 1.00 97.38 103 PHE A O 1
ATOM 790 N N . VAL A 1 104 ? -17.325 0.754 20.923 1.00 97.56 104 VAL A N 1
ATOM 791 C CA . VAL A 1 104 ? -17.538 -0.396 21.812 1.00 97.56 104 VAL A CA 1
ATOM 792 C C . VAL A 1 104 ? -17.244 -0.017 23.260 1.00 97.56 104 VAL A C 1
ATOM 794 O O . VAL A 1 104 ? -18.032 -0.361 24.132 1.00 97.56 104 VAL A O 1
ATOM 797 N N . GLY A 1 105 ? -16.172 0.732 23.525 1.00 97.19 105 GLY A N 1
ATOM 798 C CA . GLY A 1 105 ? -15.836 1.207 24.868 1.00 97.19 105 GLY A CA 1
ATOM 799 C C . GLY A 1 105 ? -16.940 2.076 25.474 1.00 97.19 105 GLY A C 1
ATOM 800 O O . GLY A 1 105 ? -17.382 1.811 26.591 1.00 97.19 105 GLY A O 1
ATOM 801 N N . ALA A 1 106 ? -17.448 3.055 24.718 1.00 97.12 106 ALA A N 1
ATOM 802 C CA . ALA A 1 106 ? -18.575 3.885 25.145 1.00 97.12 106 ALA A CA 1
ATOM 803 C C . ALA A 1 106 ? -19.848 3.050 25.363 1.00 97.12 106 ALA A C 1
ATOM 805 O O . ALA A 1 106 ? -20.496 3.170 26.401 1.00 97.12 106 ALA A O 1
ATOM 806 N N . SER A 1 107 ? -20.158 2.148 24.427 1.00 97.75 107 SER A N 1
ATOM 807 C CA . SER A 1 107 ? -21.321 1.256 24.526 1.00 97.75 107 SER A CA 1
ATOM 808 C C . SER A 1 107 ? -21.251 0.350 25.759 1.00 97.75 107 SER A C 1
ATOM 810 O O . SER A 1 107 ? -22.262 0.126 26.420 1.00 97.75 107 SER A O 1
ATOM 812 N N . LEU A 1 108 ? -20.061 -0.154 26.096 1.00 97.69 108 LEU A N 1
ATOM 813 C CA . LEU A 1 108 ? -19.845 -1.049 27.231 1.00 97.69 108 LEU A CA 1
ATOM 814 C C . LEU A 1 108 ? -19.977 -0.301 28.561 1.00 97.69 108 LEU A C 1
ATOM 816 O O . LEU A 1 108 ? -20.618 -0.815 29.476 1.00 97.69 108 LEU A O 1
ATOM 820 N N . LEU A 1 109 ? -19.460 0.930 28.654 1.00 96.81 109 LEU A N 1
ATOM 821 C CA . LEU A 1 109 ? -19.669 1.783 29.828 1.00 96.81 109 LEU A CA 1
ATOM 822 C C . LEU A 1 109 ? -21.158 2.070 30.058 1.00 96.81 109 LEU A C 1
ATOM 824 O O . LEU A 1 109 ? -21.649 1.868 31.168 1.00 96.81 109 LEU A O 1
ATOM 828 N N . SER A 1 110 ? -21.896 2.446 29.008 1.00 96.81 110 SER A N 1
ATOM 829 C CA . SER A 1 110 ? -23.346 2.661 29.107 1.00 96.81 110 SER A CA 1
ATOM 830 C C . SER A 1 110 ? -24.106 1.387 29.490 1.00 96.81 110 SER A C 1
ATOM 832 O O . SER A 1 110 ? -25.058 1.438 30.266 1.00 96.81 110 SER A 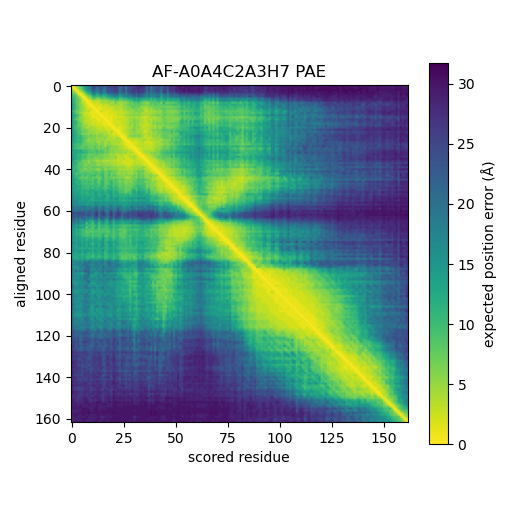O 1
ATOM 834 N N . PHE A 1 111 ? -23.688 0.227 28.979 1.00 97.19 111 PHE A N 1
ATOM 835 C CA . PHE A 1 111 ? -24.315 -1.051 29.312 1.00 97.19 111 PHE A CA 1
ATOM 836 C C . PHE A 1 111 ? -24.102 -1.442 30.781 1.00 97.19 111 PHE A C 1
ATOM 838 O O . PHE A 1 111 ? -25.044 -1.877 31.445 1.00 97.19 111 PHE A O 1
ATOM 845 N N . VAL A 1 112 ? -22.891 -1.246 31.311 1.00 97.06 112 VAL A N 1
ATOM 846 C CA . VAL A 1 112 ? -22.584 -1.492 32.729 1.00 97.06 112 VAL A CA 1
ATOM 847 C C . VAL A 1 112 ? -23.401 -0.573 33.634 1.00 97.06 112 VAL A C 1
ATOM 849 O O . VAL A 1 112 ? -23.974 -1.044 34.617 1.00 97.06 112 VAL A O 1
ATOM 852 N N . GLU A 1 113 ? -23.507 0.711 33.292 1.00 95.81 113 GLU A N 1
ATOM 853 C CA . GLU A 1 113 ? -24.330 1.664 34.040 1.00 95.81 113 GLU A CA 1
ATOM 854 C C . GLU A 1 113 ? -25.803 1.238 34.063 1.00 95.81 113 GLU A C 1
ATOM 856 O O . GLU A 1 113 ? -26.438 1.226 35.121 1.00 95.81 113 GLU A O 1
ATOM 861 N N . LEU A 1 114 ? -26.330 0.798 32.918 1.00 94.38 114 LEU A N 1
ATOM 862 C CA . LEU A 1 114 ? -27.695 0.302 32.806 1.00 94.38 114 LEU A CA 1
ATOM 863 C C . LEU A 1 114 ? -27.915 -0.940 33.684 1.00 94.38 114 LEU A C 1
ATOM 865 O O . LEU A 1 114 ? -28.878 -0.974 34.451 1.00 94.38 114 LEU A O 1
ATOM 869 N N . ILE A 1 115 ? -27.008 -1.924 33.655 1.00 95.44 115 ILE A N 1
ATOM 870 C CA . ILE A 1 115 ? -27.081 -3.105 34.535 1.00 95.44 115 ILE A CA 1
ATOM 871 C C . ILE A 1 115 ? -27.071 -2.696 36.008 1.00 95.44 115 ILE A C 1
ATOM 873 O O . ILE A 1 115 ? -27.874 -3.209 36.795 1.00 95.44 115 ILE A O 1
ATOM 877 N N . PHE A 1 116 ? -26.179 -1.782 36.390 1.00 94.56 116 PHE A N 1
ATOM 878 C CA . PHE A 1 116 ? -26.059 -1.334 37.772 1.00 94.56 116 PHE A CA 1
ATOM 879 C C . PHE A 1 116 ? -27.345 -0.644 38.238 1.00 94.56 116 PHE A C 1
ATOM 881 O O . PHE A 1 116 ? -27.884 -0.969 39.299 1.00 94.56 116 PHE A O 1
ATOM 888 N N . TYR A 1 117 ? -27.894 0.240 37.406 1.00 93.56 117 TYR A N 1
ATOM 889 C CA . TYR A 1 117 ? -29.141 0.937 37.688 1.00 93.56 117 TYR A CA 1
ATOM 890 C C . TYR A 1 117 ? -30.334 -0.016 37.807 1.00 93.56 117 TYR A C 1
ATOM 892 O O . TYR A 1 117 ? -31.103 0.079 38.766 1.00 93.56 117 TYR A O 1
ATOM 900 N N . PHE A 1 118 ? -30.477 -0.962 36.873 1.00 91.38 118 PHE A N 1
ATOM 901 C CA . PHE A 1 118 ? -31.547 -1.957 36.925 1.00 91.38 118 PHE A CA 1
ATOM 902 C C . PHE A 1 118 ? -31.423 -2.838 38.165 1.00 91.38 118 PHE A C 1
ATOM 904 O O . PHE A 1 118 ? -32.410 -3.019 38.872 1.00 91.38 118 PHE A O 1
ATOM 911 N N . THR A 1 119 ? -30.224 -3.326 38.478 1.00 92.19 119 THR A N 1
ATOM 912 C CA . THR A 1 119 ? -30.009 -4.202 39.636 1.00 92.19 119 THR A CA 1
ATOM 913 C C . THR A 1 119 ? -30.332 -3.474 40.938 1.00 92.19 119 THR A C 1
ATOM 915 O O . THR A 1 119 ? -31.148 -3.959 41.716 1.00 92.19 119 THR A O 1
AT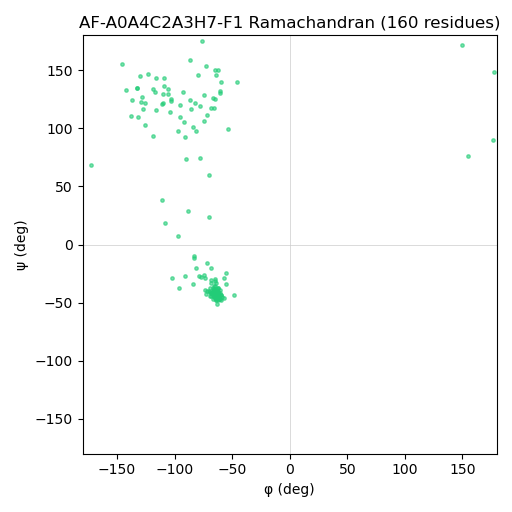OM 918 N N . VAL A 1 120 ? -29.775 -2.279 41.163 1.00 91.06 120 VAL A N 1
ATOM 919 C CA . VAL A 1 120 ? -29.989 -1.527 42.412 1.00 91.06 120 VAL A CA 1
ATOM 920 C C . VAL A 1 120 ? -31.445 -1.083 42.560 1.00 91.06 120 VAL A C 1
ATOM 922 O O . VAL A 1 120 ? -32.029 -1.223 43.635 1.00 91.06 120 VAL A O 1
ATOM 925 N N . ARG A 1 121 ? -32.063 -0.555 41.497 1.00 84.00 121 ARG A N 1
ATOM 926 C CA . ARG A 1 121 ? -33.422 -0.003 41.582 1.00 84.00 121 ARG A CA 1
ATOM 927 C C . ARG A 1 121 ? -34.488 -1.094 41.689 1.00 84.00 121 ARG A C 1
ATOM 929 O O . ARG A 1 121 ? -35.428 -0.932 42.466 1.00 84.00 121 ARG A O 1
ATOM 936 N N . LEU A 1 122 ? -34.335 -2.205 40.959 1.00 83.19 122 LEU A N 1
ATOM 937 C CA . LEU A 1 122 ? -35.234 -3.357 41.081 1.00 83.19 122 LEU A CA 1
ATOM 938 C C . LEU A 1 122 ? -35.071 -4.042 42.437 1.00 83.19 122 LEU A C 1
ATOM 940 O O . LEU A 1 122 ? -36.077 -4.364 43.065 1.00 83.19 122 LEU A O 1
ATOM 944 N N . TRP A 1 123 ? -33.835 -4.204 42.920 1.00 82.69 123 TRP A N 1
ATOM 945 C CA . TRP A 1 123 ? -33.591 -4.810 44.226 1.00 82.69 123 TRP A CA 1
ATOM 946 C C . TRP A 1 123 ? -34.177 -3.964 45.354 1.00 82.69 123 TRP A C 1
ATOM 948 O O . TRP A 1 123 ? -34.914 -4.501 46.172 1.00 82.69 123 TRP A O 1
ATOM 958 N N . ASN A 1 124 ? -33.938 -2.647 45.363 1.00 81.62 124 ASN A N 1
ATOM 959 C CA . ASN A 1 124 ? -34.485 -1.748 46.384 1.00 81.62 124 ASN A CA 1
ATOM 960 C C . ASN A 1 124 ? -36.019 -1.731 46.393 1.00 81.62 124 ASN A C 1
ATOM 962 O O . ASN A 1 124 ? -36.618 -1.815 47.462 1.00 81.62 124 ASN A O 1
ATOM 966 N N . ASN A 1 125 ? -36.668 -1.655 45.226 1.00 81.81 125 ASN A N 1
ATOM 967 C CA . ASN A 1 125 ? -38.132 -1.672 45.164 1.00 81.81 125 ASN A CA 1
ATOM 968 C C . ASN A 1 125 ? -38.712 -3.021 45.611 1.00 81.81 125 ASN A C 1
ATOM 970 O O . ASN A 1 125 ? -39.698 -3.041 46.345 1.00 81.81 125 ASN A O 1
ATOM 974 N N . TYR A 1 126 ? -38.093 -4.134 45.211 1.00 83.44 126 TYR A N 1
ATOM 975 C CA . TYR A 1 126 ? -38.523 -5.468 45.625 1.00 83.44 126 TYR A CA 1
ATOM 976 C C . TYR A 1 126 ? -38.333 -5.694 47.132 1.00 83.44 126 TYR A C 1
ATOM 978 O O . TYR A 1 126 ? -39.221 -6.225 47.797 1.00 83.44 126 TYR A O 1
ATOM 986 N N . TRP A 1 127 ? -37.206 -5.242 47.693 1.00 80.19 127 TRP A N 1
ATOM 987 C CA . TRP A 1 127 ? -36.954 -5.301 49.135 1.00 80.19 127 TRP A CA 1
ATOM 988 C C . TRP A 1 127 ? -37.960 -4.457 49.924 1.00 80.19 127 TRP A C 1
ATOM 990 O O . TRP A 1 127 ? -38.532 -4.940 50.895 1.00 80.19 127 TRP A O 1
ATOM 1000 N N . MET A 1 128 ? -38.243 -3.229 49.478 1.00 75.12 128 MET A N 1
ATOM 1001 C CA . MET A 1 128 ? -39.178 -2.332 50.166 1.00 75.12 128 MET A CA 1
ATOM 1002 C C . MET A 1 128 ? -40.626 -2.835 50.148 1.00 75.12 128 MET A C 1
ATOM 1004 O O . MET A 1 128 ? -41.346 -2.633 51.130 1.00 75.12 128 MET A O 1
ATOM 1008 N N . ASP A 1 129 ? -41.064 -3.473 49.059 1.00 79.44 129 ASP A N 1
ATOM 1009 C CA . ASP A 1 129 ? -42.401 -4.071 48.982 1.00 79.44 129 ASP A CA 1
ATOM 1010 C C . ASP A 1 129 ? -42.513 -5.293 49.900 1.00 79.44 129 ASP A C 1
ATOM 1012 O O . ASP A 1 129 ? -43.443 -5.386 50.706 1.00 79.44 129 ASP A O 1
ATOM 1016 N N . LYS A 1 130 ? -41.492 -6.159 49.889 1.00 81.62 130 LYS A N 1
ATOM 1017 C CA . LYS A 1 130 ? -41.399 -7.283 50.823 1.00 81.62 130 LYS A CA 1
ATOM 1018 C C . LYS A 1 130 ? -41.428 -6.816 52.283 1.00 81.62 130 LYS A C 1
ATOM 1020 O O . LYS A 1 130 ? -42.226 -7.327 53.067 1.00 81.62 130 LYS A O 1
ATOM 1025 N N . ASP A 1 131 ? -40.658 -5.787 52.633 1.00 78.31 131 ASP A N 1
ATOM 1026 C CA . ASP A 1 131 ? -40.648 -5.215 53.983 1.00 78.31 131 ASP A CA 1
ATOM 1027 C C . ASP A 1 131 ? -42.002 -4.600 54.371 1.00 78.31 131 ASP A C 1
ATOM 1029 O O . ASP A 1 131 ? -42.389 -4.614 55.544 1.00 78.31 131 ASP A O 1
ATOM 1033 N N . ARG A 1 132 ? -42.747 -4.039 53.408 1.00 79.62 132 ARG A N 1
ATOM 1034 C CA . ARG A 1 132 ? -44.110 -3.538 53.643 1.00 79.62 132 ARG A CA 1
ATOM 1035 C C . ARG A 1 132 ? -45.072 -4.678 53.956 1.00 79.62 132 ARG A C 1
ATOM 1037 O O . ARG A 1 132 ? -45.825 -4.562 54.924 1.00 79.62 132 ARG A O 1
ATOM 1044 N N . VAL A 1 133 ? -45.033 -5.756 53.175 1.00 82.06 133 VAL A N 1
ATOM 1045 C CA . VAL A 1 133 ? -45.880 -6.941 53.372 1.00 82.06 133 VAL A CA 1
ATOM 1046 C C . VAL A 1 133 ? -45.565 -7.618 54.707 1.00 82.06 133 VAL A C 1
ATOM 1048 O O . VAL A 1 133 ? -46.486 -7.881 55.485 1.00 82.06 133 VAL A O 1
ATOM 1051 N N . ASP A 1 134 ? -44.285 -7.805 55.033 1.00 81.06 134 ASP A N 1
ATOM 1052 C CA . ASP A 1 134 ? -43.856 -8.429 56.289 1.00 81.06 134 ASP A CA 1
ATOM 1053 C C . ASP A 1 134 ? -44.257 -7.585 57.511 1.00 81.06 134 ASP A C 1
ATOM 1055 O O . ASP A 1 134 ? -44.775 -8.121 58.497 1.00 81.06 134 ASP A O 1
ATOM 1059 N N . ARG A 1 135 ? -44.121 -6.249 57.447 1.00 82.94 135 ARG A N 1
ATOM 1060 C CA . ARG A 1 135 ? -44.606 -5.353 58.516 1.00 82.94 135 ARG A CA 1
ATOM 1061 C C . ARG A 1 135 ? -46.125 -5.403 58.681 1.00 82.94 135 ARG A C 1
ATOM 1063 O O . ARG A 1 135 ? -46.595 -5.433 59.818 1.00 82.94 135 ARG A O 1
ATOM 1070 N N . ASN A 1 136 ? -46.886 -5.420 57.586 1.00 84.56 136 ASN A N 1
ATOM 1071 C CA . ASN A 1 136 ? -48.350 -5.427 57.641 1.00 84.56 136 ASN A CA 1
ATOM 1072 C C . ASN A 1 136 ? -48.887 -6.759 58.194 1.00 84.56 136 ASN A C 1
ATOM 1074 O O . ASN A 1 136 ? -49.760 -6.762 59.061 1.00 84.56 136 ASN A O 1
ATOM 1078 N N . ASN A 1 137 ? -48.291 -7.887 57.788 1.00 85.62 137 ASN A N 1
ATOM 1079 C CA . ASN A 1 137 ? -48.586 -9.199 58.369 1.00 85.62 137 ASN A CA 1
ATOM 1080 C C . ASN A 1 137 ? -48.270 -9.242 59.868 1.00 85.62 137 ASN A C 1
ATOM 1082 O O . ASN A 1 137 ? -49.069 -9.757 60.653 1.00 85.62 137 ASN A O 1
ATOM 1086 N N . LYS A 1 138 ? -47.142 -8.658 60.291 1.00 84.94 138 LYS A N 1
ATOM 1087 C CA . LYS A 1 138 ? -46.769 -8.591 61.711 1.00 84.94 138 LYS A CA 1
ATOM 1088 C C . LYS A 1 138 ? -47.738 -7.722 62.526 1.00 84.94 138 LYS A C 1
ATOM 1090 O O . LYS A 1 138 ? -48.096 -8.101 63.640 1.00 84.94 138 LYS A O 1
ATOM 1095 N N . ALA A 1 139 ? -48.203 -6.600 61.971 1.00 82.44 139 ALA A N 1
ATOM 1096 C CA . ALA A 1 139 ? -49.215 -5.740 62.594 1.00 82.44 139 ALA A CA 1
ATOM 1097 C C . ALA A 1 139 ? -50.582 -6.437 62.704 1.00 82.44 139 ALA A C 1
ATOM 1099 O O . ALA A 1 139 ? -51.212 -6.390 63.760 1.00 82.44 139 ALA A O 1
ATOM 1100 N N . HIS A 1 140 ? -51.000 -7.154 61.657 1.00 83.62 140 HIS A N 1
ATOM 1101 C CA . HIS A 1 140 ? -52.231 -7.944 61.660 1.00 83.62 140 HIS A CA 1
ATOM 1102 C C . HIS A 1 140 ? -52.193 -9.068 62.710 1.00 83.62 140 HIS A C 1
ATOM 1104 O O . HIS A 1 140 ? -53.165 -9.281 63.436 1.00 83.62 140 HIS A O 1
ATOM 1110 N N . TYR A 1 141 ? -51.057 -9.759 62.856 1.00 80.50 141 TYR A N 1
ATOM 1111 C CA . TYR A 1 141 ? -50.892 -10.789 63.887 1.00 80.50 141 TYR A CA 1
ATOM 1112 C C . TYR A 1 141 ? -50.911 -10.199 65.305 1.00 80.50 141 TYR A C 1
ATOM 1114 O O . TYR A 1 141 ? -51.520 -10.778 66.202 1.00 80.50 141 TYR A O 1
ATOM 1122 N N . LYS A 1 142 ? -50.300 -9.023 65.504 1.00 84.56 142 LYS A N 1
ATOM 1123 C CA . LYS A 1 142 ? -50.316 -8.315 66.790 1.00 84.56 142 LYS A CA 1
ATOM 1124 C C . LYS A 1 142 ? -51.735 -7.892 67.198 1.00 84.56 142 LYS A C 1
ATOM 1126 O O . LYS A 1 142 ? -52.124 -8.155 68.330 1.00 84.56 142 LYS A O 1
ATOM 1131 N N . GLY A 1 143 ? -52.519 -7.324 66.278 1.00 75.56 143 GLY A N 1
ATOM 1132 C CA . GLY A 1 143 ? -53.911 -6.934 66.549 1.00 75.56 143 GLY A CA 1
ATOM 1133 C C . GLY A 1 143 ? -54.811 -8.123 66.903 1.00 75.56 143 GLY A C 1
ATOM 1134 O O . GLY A 1 143 ? -55.625 -8.033 67.819 1.00 75.56 143 GLY A O 1
ATOM 1135 N N . ARG A 1 144 ? -54.608 -9.278 66.250 1.00 79.25 144 ARG A N 1
ATOM 1136 C CA . ARG A 1 144 ? -55.322 -10.520 66.596 1.00 79.25 144 ARG A CA 1
ATOM 1137 C C . ARG A 1 144 ? -54.988 -11.044 67.995 1.00 79.25 144 ARG A C 1
ATOM 1139 O O . ARG A 1 144 ? -55.868 -11.594 68.648 1.00 79.25 144 ARG A O 1
ATOM 1146 N N . ILE A 1 145 ? -53.741 -10.898 68.445 1.00 76.25 145 ILE A N 1
ATOM 1147 C CA . ILE A 1 145 ? -53.329 -11.307 69.795 1.00 76.25 145 ILE A CA 1
ATOM 1148 C C . ILE A 1 145 ? -53.898 -10.342 70.847 1.00 76.25 145 ILE A C 1
ATOM 1150 O O . ILE A 1 145 ? -54.429 -10.805 71.850 1.00 76.25 145 ILE A O 1
ATOM 1154 N N . GLU A 1 146 ? -53.867 -9.025 70.607 1.00 77.12 146 GLU A N 1
ATOM 1155 C CA . GLU A 1 146 ? -54.453 -8.037 71.533 1.00 77.12 146 GLU A CA 1
ATOM 1156 C C . GLU A 1 146 ? -55.976 -8.207 71.683 1.00 77.12 146 GLU A C 1
ATOM 1158 O O . GLU A 1 146 ? -56.490 -8.133 72.798 1.00 77.12 146 GLU A O 1
ATOM 1163 N N . GLN A 1 147 ? -56.700 -8.536 70.605 1.00 78.06 147 GLN A N 1
ATOM 1164 C CA . GLN A 1 147 ? -58.130 -8.865 70.695 1.00 78.06 147 GLN A CA 1
ATOM 1165 C C . GLN A 1 147 ? -58.406 -10.160 71.473 1.00 78.06 147 GLN A C 1
ATOM 1167 O O . GLN A 1 147 ? -59.385 -10.224 72.210 1.00 78.06 147 GLN A O 1
ATOM 1172 N N . ALA A 1 148 ? -57.565 -11.188 71.330 1.00 69.81 148 ALA A N 1
ATOM 1173 C CA . ALA A 1 148 ? -57.733 -12.439 72.069 1.00 69.81 148 ALA A CA 1
ATOM 1174 C C . ALA A 1 148 ? -57.456 -12.267 73.574 1.00 69.81 148 ALA A C 1
ATOM 1176 O O . ALA A 1 148 ? -58.170 -12.838 74.389 1.00 69.81 148 ALA A O 1
ATOM 1177 N N . ILE A 1 149 ? -56.472 -11.441 73.945 1.00 69.12 149 ILE A N 1
ATOM 1178 C CA . ILE A 1 149 ? -56.161 -11.130 75.350 1.00 69.12 149 ILE A CA 1
ATOM 1179 C C . ILE A 1 149 ? -57.304 -10.334 76.001 1.00 69.12 149 ILE A C 1
ATOM 1181 O O . ILE A 1 149 ? -57.696 -10.639 77.121 1.00 69.12 149 ILE A O 1
ATOM 1185 N N . SER A 1 150 ? -57.898 -9.375 75.282 1.00 61.44 150 SER A N 1
ATOM 1186 C CA . SER A 1 150 ? -59.046 -8.599 75.780 1.00 61.44 150 SER A CA 1
ATOM 1187 C C . SER A 1 150 ? -60.302 -9.447 76.015 1.00 61.44 150 SER A C 1
ATOM 1189 O O . SER A 1 150 ? -61.107 -9.094 76.870 1.00 61.44 150 SER A O 1
ATOM 1191 N N . LEU A 1 151 ? -60.490 -10.536 75.264 1.00 61.22 151 LEU A N 1
ATOM 1192 C CA . LEU A 1 151 ? -61.616 -11.458 75.452 1.00 61.22 151 LEU A CA 1
ATOM 1193 C C . LEU A 1 151 ? -61.375 -12.464 76.588 1.00 61.22 151 LEU A C 1
ATOM 1195 O O . LEU A 1 151 ? -62.337 -13.002 77.129 1.00 61.22 151 LEU A O 1
ATOM 1199 N N . GLU A 1 152 ? -60.119 -12.689 76.976 1.00 56.81 152 GLU A N 1
ATOM 1200 C CA . GLU A 1 152 ? -59.757 -13.509 78.139 1.00 56.81 152 GLU A CA 1
ATOM 1201 C C . GLU A 1 152 ? -59.981 -12.745 79.468 1.00 56.81 152 GLU A C 1
ATOM 1203 O O . GLU A 1 152 ? -60.276 -13.360 80.493 1.00 56.81 152 GLU A O 1
ATOM 1208 N N . GLU A 1 153 ? -59.904 -11.405 79.472 1.00 54.09 153 GLU A N 1
ATOM 1209 C CA . GLU A 1 153 ? -60.114 -10.585 80.682 1.00 54.09 153 GLU A CA 1
ATOM 1210 C C . GLU A 1 153 ? -61.593 -10.463 81.111 1.00 54.09 153 GLU A C 1
ATOM 1212 O O . GLU A 1 153 ? -61.868 -10.341 82.305 1.00 54.09 153 GLU A O 1
ATOM 1217 N N . ASP A 1 154 ? -62.555 -10.597 80.189 1.00 50.09 154 ASP A N 1
ATOM 1218 C CA . ASP A 1 154 ? -64.000 -10.559 80.498 1.00 50.09 154 ASP A CA 1
ATOM 1219 C C . ASP A 1 154 ? -64.571 -11.912 80.991 1.00 50.09 154 ASP A C 1
ATOM 1221 O O . ASP A 1 154 ? -65.691 -11.973 81.501 1.00 50.09 154 ASP A O 1
ATOM 1225 N N . ILE A 1 155 ? -63.808 -13.012 80.901 1.00 47.69 155 ILE A N 1
ATOM 1226 C CA . ILE A 1 155 ? -64.245 -14.371 81.306 1.00 47.69 155 ILE A CA 1
ATOM 1227 C C . ILE A 1 155 ? -63.768 -14.730 82.736 1.00 47.69 155 ILE A C 1
ATOM 1229 O O . ILE A 1 155 ? -63.964 -15.847 83.218 1.00 47.69 155 ILE A O 1
ATOM 1233 N N . ARG A 1 156 ? -63.177 -13.781 83.481 1.00 54.34 156 ARG A N 1
ATOM 1234 C CA . ARG A 1 156 ? -62.694 -13.994 84.862 1.00 54.34 156 ARG A CA 1
ATOM 1235 C C . ARG A 1 156 ? -63.465 -13.277 85.985 1.00 54.34 156 ARG A C 1
ATOM 1237 O O . ARG A 1 156 ? -62.848 -12.962 87.004 1.00 54.34 156 ARG A O 1
ATOM 1244 N N . PRO A 1 157 ? -64.807 -13.172 85.935 1.00 48.88 157 PRO A N 1
ATOM 1245 C CA . PRO A 1 157 ? -65.592 -13.158 87.162 1.00 48.88 157 PRO A CA 1
ATOM 1246 C C . PRO A 1 157 ? -66.664 -14.250 87.096 1.00 48.88 157 PRO A C 1
ATOM 1248 O O . PRO A 1 157 ? -67.641 -14.089 86.392 1.00 48.88 157 PRO A O 1
ATOM 1251 N N . TYR A 1 158 ? -66.455 -15.371 87.786 1.00 53.09 158 TYR A N 1
ATOM 1252 C CA . TYR A 1 158 ? -67.466 -16.273 88.380 1.00 53.09 158 TYR A CA 1
ATOM 1253 C C . TYR A 1 158 ? -66.866 -17.675 88.505 1.00 53.09 158 TYR A C 1
ATOM 1255 O O . TYR A 1 158 ? -67.128 -18.550 87.691 1.00 53.09 158 TYR A O 1
ATOM 1263 N N . ASN A 1 159 ? -66.004 -17.857 89.510 1.00 47.28 159 ASN A N 1
ATOM 1264 C CA . ASN A 1 159 ? -65.886 -19.082 90.312 1.00 47.28 159 ASN A CA 1
ATOM 1265 C C . ASN A 1 159 ? -64.728 -18.929 91.306 1.00 47.28 159 ASN A C 1
ATOM 1267 O O . ASN A 1 159 ? -63.600 -19.270 90.967 1.00 47.28 159 ASN A O 1
ATOM 1271 N N . PHE A 1 160 ? -65.012 -18.406 92.507 1.00 48.62 160 PHE A N 1
ATOM 1272 C CA . PHE A 1 160 ? -64.464 -18.912 93.780 1.00 48.62 160 PHE A CA 1
ATOM 1273 C C . PHE A 1 160 ? -65.142 -18.212 94.981 1.00 48.62 160 PHE A C 1
ATOM 1275 O O . PHE A 1 160 ? -64.542 -17.398 95.676 1.00 48.62 160 PHE A O 1
ATOM 1282 N N . ILE A 1 161 ? -66.431 -18.490 95.202 1.00 49.84 161 ILE A N 1
ATOM 1283 C CA . ILE A 1 161 ? -67.017 -18.441 96.550 1.00 49.84 161 ILE A CA 1
ATOM 1284 C C . ILE A 1 161 ? -67.519 -19.855 96.825 1.00 49.84 161 ILE A C 1
ATOM 1286 O O . ILE A 1 161 ? -68.591 -20.236 96.358 1.00 49.84 161 ILE A O 1
ATOM 1290 N N . ASN A 1 162 ? -66.660 -20.637 97.472 1.00 40.84 162 ASN A N 1
ATOM 1291 C CA . ASN A 1 162 ? -66.966 -21.640 98.492 1.00 40.84 162 ASN A CA 1
ATOM 1292 C C . ASN A 1 162 ? -65.647 -22.105 99.107 1.00 40.84 162 ASN A C 1
ATOM 1294 O O . ASN A 1 162 ? -64.758 -22.515 98.329 1.00 40.84 162 ASN A O 1
#

Sequence (162 aa):
MASANVHQCNISGLACVSANYPELSVVRPKWARRAGLPCDCPPSCTETEISVIKDEHTPHPGKSEKSEIEIVLQYLPSERFKRNVIRSRLDLVVSVGGTTGLFVGASLLSFVELIFYFTVRLWNNYWMDKDRVDRNNKAHYKGRIEQAISLEEDIRPYNFIN

InterPro domains:
  IPR001873 Epithelial sodium channel [PF00858] (5-117)

Mean predicted aligned error: 16.25 Å

pLDDT: mean 81.97, std 13.15, range [37.78, 97.75]

Radius of gyration: 52.46 Å; Cα contacts (8 Å, |Δi|>4): 32; chains: 1; bounding box: 107×43×146 Å

Secondary structure (DSSP, 8-state):
------PPP-HHHHHHHHHTHHHHSSEE-TT--SSSEE---PPPSS--------------SS-----------SS----------SS-HHHHHHHHHHHHHHHHHHHHHHHHHHHHHHHHHHHHHHHHHHHHHHHHHHHHHHHHHHHHHHHHHTT-SS----

Solvent-accessible surface area (backbone atoms only — not comparable to full-atom values): 10752 Å² total; per-residue (Å²): 138,82,88,66,91,76,75,79,75,50,74,69,48,52,51,52,49,64,76,43,34,66,44,66,72,36,77,24,48,84,88,55,97,58,81,30,36,76,42,93,76,76,79,72,95,75,82,87,87,85,80,89,87,80,87,83,87,79,82,71,93,60,99,61,98,68,88,87,85,87,87,81,78,94,64,82,92,72,92,86,80,82,94,72,84,90,73,52,75,65,58,54,50,52,56,51,47,54,56,50,48,52,52,51,50,52,52,50,54,54,50,51,53,49,52,52,51,51,51,54,53,52,50,51,53,52,51,52,51,51,52,49,53,54,51,50,54,51,51,54,54,49,54,55,50,55,54,53,54,60,59,56,65,75,71,72,82,88,87,87,89,129

Foldseek 3Di:
DDDDPDDDDDPVSVVVCVVQVQQDVDEDDPPDPGRYDHDDDDDDQDDFDDDDPDDDDDPDPDPDPDDDDDDDDPDDGDDPDDDDDPDDVVNVCVVCVVVVVVVVVVVVVVVVVVVVCCVVVVVVVVVVVVVVVVVVVVVVVVVVVVVVVVVVVVVPPDDDDD

Organism: Eumeta variegata (NCBI:txid151549)